Protein AF-0000000080277956 (afdb_homodimer)

pLDDT: mean 86.87, std 10.88, range [36.19, 95.19]

Organism: Amycolatopsis orientalis (NCBI:txid31958)

Secondary structure (DSSP, 8-state):
-----B-BHHHHHHHHTTS-TTSBEEEEE-SSS-EEEEEEEEEEEE-TTS-EEEEEEEEEEEEEPPHHHHHHHT--/-----B-BHHHHHHHHTTS-TTSBEEEEE-SSS-EEEEEEEEEEEE-TTS-EEEEEEEEEEEEEPPHHHHHHHT--

Structure (mmCIF, N/CA/C/O backbone):
data_AF-0000000080277956-model_v1
#
loop_
_entity.id
_entity.type
_entity.pdbx_description
1 polymer 'Uncharacterized protein'
#
loop_
_atom_site.group_PDB
_atom_site.id
_atom_site.type_symbol
_atom_site.label_atom_id
_atom_site.label_alt_id
_atom_site.label_comp_id
_atom_site.label_asym_id
_atom_site.label_entity_id
_atom_site.label_seq_id
_atom_site.pdbx_PDB_ins_code
_atom_site.Cartn_x
_atom_site.Cartn_y
_atom_site.Cartn_z
_atom_site.occupancy
_atom_site.B_iso_or_equiv
_atom_site.auth_seq_id
_atom_site.auth_comp_id
_atom_site.auth_asym_id
_atom_site.auth_atom_id
_atom_site.pdbx_PDB_model_num
ATOM 1 N N . MET A 1 1 ? -17.734 12.086 1.941 1 36.84 1 MET A N 1
ATOM 2 C CA . MET A 1 1 ? -16.75 11.547 1.003 1 36.84 1 MET A CA 1
ATOM 3 C C . MET A 1 1 ? -16.625 10.039 1.153 1 36.84 1 MET A C 1
ATOM 5 O O . MET A 1 1 ? -16.422 9.539 2.26 1 36.84 1 MET A O 1
ATOM 9 N N . THR A 1 2 ? -17.312 9.414 0.476 1 44.06 2 THR A N 1
ATOM 10 C CA . THR A 1 2 ? -17.469 7.973 0.64 1 44.06 2 THR A CA 1
ATOM 11 C C . THR A 1 2 ? -16.109 7.301 0.814 1 44.06 2 THR A C 1
ATOM 13 O O . THR A 1 2 ? -15.203 7.504 0.004 1 44.06 2 THR A O 1
ATOM 16 N N . ASP A 1 3 ? -15.633 7.43 1.988 1 52.97 3 ASP A N 1
ATOM 17 C CA . ASP A 1 3 ? -14.414 6.816 2.494 1 52.97 3 ASP A CA 1
ATOM 18 C C . ASP A 1 3 ? -14.203 5.43 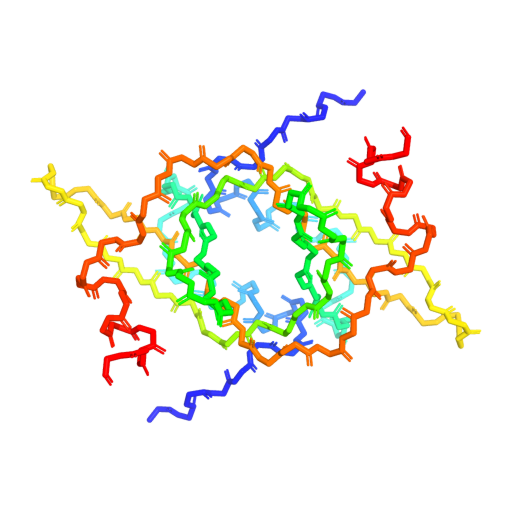1.89 1 52.97 3 ASP A C 1
ATOM 20 O O . ASP A 1 3 ? -14.539 4.418 2.51 1 52.97 3 ASP A O 1
ATOM 24 N N . THR A 1 4 ? -14.609 5.445 0.494 1 63 4 THR A N 1
ATOM 25 C CA . THR A 1 4 ? -14.719 4.113 -0.085 1 63 4 THR A CA 1
ATOM 26 C C . THR A 1 4 ? -13.359 3.422 -0.131 1 63 4 THR A C 1
ATOM 28 O O . THR A 1 4 ? -12.383 3.998 -0.612 1 63 4 THR A O 1
ATOM 31 N N . ALA A 1 5 ? -13.156 2.477 0.546 1 77.75 5 ALA A N 1
ATOM 32 C CA . ALA A 1 5 ? -12.008 1.57 0.575 1 77.75 5 ALA A CA 1
ATOM 33 C C . ALA A 1 5 ? -11.547 1.229 -0.838 1 77.75 5 ALA A C 1
ATOM 35 O O . ALA A 1 5 ? -12.359 1.133 -1.76 1 77.75 5 ALA A O 1
ATOM 36 N N . ILE A 1 6 ? -10.391 1.467 -1.132 1 90.5 6 ILE A N 1
ATOM 37 C CA . ILE A 1 6 ? -9.781 1.101 -2.402 1 90.5 6 ILE A CA 1
ATOM 38 C C . ILE A 1 6 ? -9.82 -0.416 -2.578 1 90.5 6 ILE A C 1
ATOM 40 O O . ILE A 1 6 ? -9.25 -1.155 -1.774 1 90.5 6 ILE A O 1
ATOM 44 N N . ALA A 1 7 ? -10.625 -0.809 -3.576 1 90.69 7 ALA A N 1
ATOM 45 C CA . ALA A 1 7 ? -10.766 -2.252 -3.752 1 90.69 7 ALA A CA 1
ATOM 46 C C . ALA A 1 7 ? -10.07 -2.723 -5.027 1 90.69 7 ALA A C 1
ATOM 48 O O . ALA A 1 7 ? -9.703 -3.893 -5.145 1 90.69 7 ALA A O 1
ATOM 49 N N . THR A 1 8 ? -9.914 -1.7 -5.93 1 94.31 8 THR A N 1
ATOM 50 C CA . THR A 1 8 ? -9.367 -2.107 -7.219 1 94.31 8 THR A CA 1
ATOM 51 C C . THR A 1 8 ? -8.156 -1.254 -7.59 1 94.31 8 THR A C 1
ATOM 53 O O . THR A 1 8 ? -7.965 -0.171 -7.035 1 94.31 8 THR A O 1
ATOM 56 N N . VAL A 1 9 ? -7.387 -1.788 -8.531 1 94.88 9 VAL A N 1
ATOM 57 C CA . VAL A 1 9 ? -6.203 -1.093 -9.023 1 94.88 9 VAL A CA 1
ATOM 58 C C . VAL A 1 9 ? -6.602 0.26 -9.609 1 94.88 9 VAL A C 1
ATOM 60 O O . VAL A 1 9 ? -5.953 1.273 -9.352 1 94.88 9 VAL A O 1
ATOM 63 N N . GLY A 1 10 ? -7.672 0.184 -10.344 1 95 10 GLY A N 1
ATOM 64 C CA . GLY A 1 10 ? -8.141 1.415 -10.961 1 95 10 GLY A CA 1
ATOM 65 C C . GLY A 1 10 ? -8.516 2.482 -9.953 1 95 10 GLY A C 1
ATOM 66 O O . GLY A 1 10 ? -8.24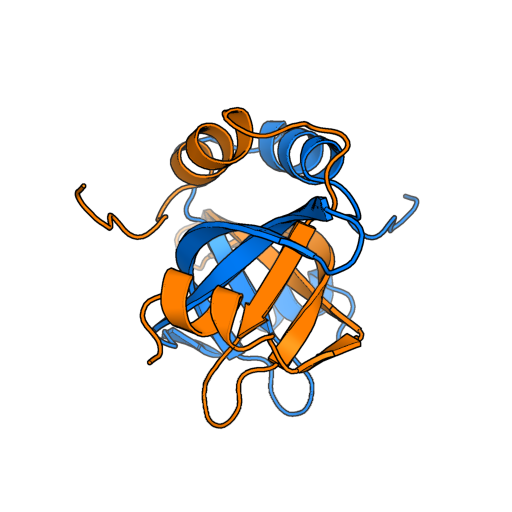2 3.666 -10.156 1 95 10 GLY A O 1
ATOM 67 N N . GLU A 1 11 ? -9.18 2.064 -8.938 1 94.56 11 GLU A N 1
ATOM 68 C CA . GLU A 1 11 ? -9.555 2.998 -7.883 1 94.56 11 GLU A CA 1
ATOM 69 C C . GLU A 1 11 ? -8.328 3.592 -7.199 1 94.56 11 GLU A C 1
ATOM 71 O O . GLU A 1 11 ? -8.312 4.773 -6.855 1 94.56 11 GLU A O 1
ATOM 76 N N . LEU A 1 12 ? -7.34 2.75 -7.016 1 94.31 12 LEU A N 1
ATOM 77 C CA . LEU A 1 12 ? -6.098 3.209 -6.41 1 94.31 12 LEU A CA 1
ATOM 78 C C . LEU A 1 12 ? -5.398 4.23 -7.301 1 94.31 12 LEU A C 1
ATOM 80 O O . LEU A 1 12 ? -4.969 5.285 -6.828 1 94.31 12 LEU A O 1
ATOM 84 N N . ILE A 1 13 ? -5.32 3.982 -8.578 1 95.19 13 ILE A N 1
ATOM 85 C CA . ILE A 1 13 ? -4.688 4.883 -9.539 1 95.19 13 ILE A CA 1
ATOM 86 C C . ILE A 1 13 ? -5.43 6.219 -9.562 1 95.19 13 ILE A C 1
ATOM 88 O O . ILE A 1 13 ? -4.809 7.281 -9.562 1 95.19 13 ILE A O 1
ATOM 92 N N . ALA A 1 14 ? -6.68 6.102 -9.539 1 93.62 14 ALA A N 1
ATOM 93 C CA . ALA A 1 14 ? -7.496 7.316 -9.562 1 93.62 14 ALA A CA 1
ATOM 94 C C . ALA A 1 14 ? -7.234 8.18 -8.336 1 93.62 14 ALA A C 1
ATOM 96 O O . ALA A 1 14 ? -7.176 9.406 -8.43 1 93.62 14 ALA A O 1
ATOM 97 N N . ALA A 1 15 ? -7.129 7.508 -7.234 1 92.62 15 ALA A N 1
ATOM 98 C CA . ALA A 1 15 ? -6.863 8.227 -5.992 1 92.62 15 ALA A CA 1
ATOM 99 C C . ALA A 1 15 ? -5.48 8.875 -6.02 1 92.62 15 ALA A C 1
ATOM 101 O O . ALA A 1 15 ? -5.309 10.016 -5.582 1 92.62 15 ALA A O 1
ATOM 102 N N . LEU A 1 16 ? -4.492 8.141 -6.547 1 93.75 16 LEU A N 1
ATOM 103 C CA . LEU A 1 16 ? -3.107 8.602 -6.598 1 93.75 16 LEU A CA 1
ATOM 104 C C . LEU A 1 16 ? -2.93 9.672 -7.668 1 93.75 16 LEU A C 1
ATOM 106 O O . LEU A 1 16 ? -2.023 10.508 -7.57 1 93.75 16 LEU A O 1
ATOM 110 N N . ASP A 1 17 ? -3.76 9.633 -8.711 1 91.44 17 ASP A N 1
ATOM 111 C CA . ASP A 1 17 ? -3.652 10.539 -9.852 1 91.44 17 ASP A CA 1
ATOM 112 C C . ASP A 1 17 ? -3.863 11.984 -9.43 1 91.44 17 ASP A C 1
ATOM 114 O O . ASP A 1 17 ? -3.463 12.914 -10.133 1 91.44 17 ASP A O 1
ATOM 118 N N . HIS A 1 18 ? -4.363 12.133 -8.211 1 91.44 18 HIS A N 1
ATOM 119 C CA . HIS A 1 18 ? -4.66 13.477 -7.73 1 91.44 18 HIS A CA 1
ATOM 120 C C . HIS A 1 18 ? -3.443 14.109 -7.059 1 91.44 18 HIS A C 1
ATOM 122 O O . HIS A 1 18 ? -3.475 15.281 -6.676 1 91.44 18 HIS A O 1
ATOM 128 N N . TYR A 1 19 ? -2.436 13.336 -6.953 1 93.06 19 TYR A N 1
ATOM 129 C CA . TYR A 1 19 ? -1.264 13.828 -6.238 1 93.06 19 TYR A CA 1
ATOM 130 C C . TYR A 1 19 ? -0.068 13.953 -7.176 1 93.06 19 TYR A C 1
ATOM 132 O O . TYR A 1 19 ? -0.091 13.438 -8.297 1 93.06 19 TYR A O 1
ATOM 140 N N . ASP A 1 20 ? 0.932 14.719 -6.699 1 94.38 20 ASP A N 1
ATOM 141 C CA . ASP A 1 20 ? 2.172 14.891 -7.449 1 94.38 20 ASP A CA 1
ATOM 142 C C . ASP A 1 20 ? 2.908 13.562 -7.605 1 94.38 20 ASP A C 1
ATOM 144 O O . ASP A 1 20 ? 3.191 12.883 -6.617 1 94.38 20 ASP A O 1
ATOM 148 N N . PRO A 1 21 ? 3.178 13.227 -8.836 1 94.06 21 PRO A N 1
ATOM 149 C CA . PRO A 1 21 ? 3.885 11.961 -9.086 1 94.06 21 PRO A CA 1
ATOM 150 C C . PRO A 1 21 ? 5.273 11.938 -8.453 1 94.06 21 PRO A C 1
ATOM 152 O O . PRO A 1 21 ? 5.855 10.859 -8.281 1 94.06 21 PRO A O 1
ATOM 155 N N . ALA A 1 22 ? 5.777 13.008 -8.164 1 94.44 22 ALA A N 1
ATOM 156 C CA . ALA A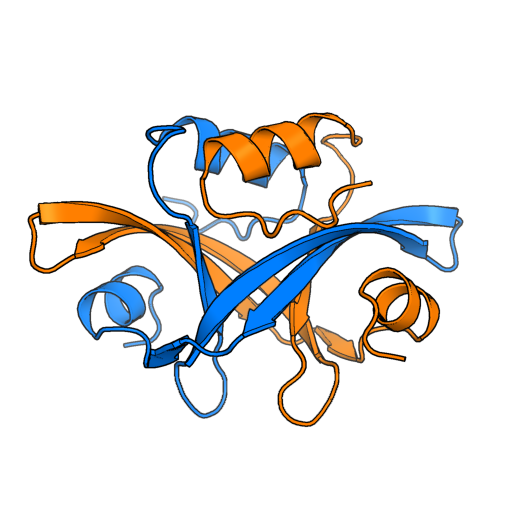 1 22 ? 7.109 13.086 -7.57 1 94.44 22 ALA A CA 1
ATOM 157 C C . ALA A 1 22 ? 7.035 12.969 -6.051 1 94.44 22 ALA A C 1
ATOM 159 O O . ALA A 1 22 ? 8.062 12.844 -5.383 1 94.44 22 ALA A O 1
ATOM 160 N N . ALA A 1 23 ? 5.816 12.992 -5.492 1 93.88 23 ALA A N 1
ATOM 161 C CA . ALA A 1 23 ? 5.641 12.891 -4.047 1 93.88 23 ALA A CA 1
ATOM 162 C C . ALA A 1 23 ? 5.969 11.492 -3.545 1 93.88 23 ALA A C 1
ATOM 164 O O . ALA A 1 23 ? 5.625 10.5 -4.195 1 93.88 23 ALA A O 1
ATOM 165 N N . PRO A 1 24 ? 6.605 11.461 -2.439 1 94.06 24 PRO A N 1
ATOM 166 C CA . PRO A 1 24 ? 6.895 10.148 -1.856 1 94.06 24 PRO A CA 1
ATOM 167 C C . PRO A 1 24 ? 5.633 9.414 -1.399 1 94.06 24 PRO A C 1
ATOM 169 O O . PRO A 1 24 ? 4.637 10.047 -1.047 1 94.06 24 PRO A O 1
ATOM 172 N N . VAL A 1 25 ? 5.656 8.078 -1.491 1 93.19 25 VAL A N 1
ATOM 173 C CA . VAL A 1 25 ? 4.539 7.242 -1.062 1 93.19 25 VAL A CA 1
ATOM 174 C C . VAL A 1 25 ? 4.996 6.309 0.056 1 93.19 25 VAL A C 1
ATOM 176 O O . VAL A 1 25 ? 6.094 5.754 0.001 1 93.19 25 VAL A O 1
ATOM 179 N N . ARG A 1 26 ? 4.184 6.238 1.112 1 93.19 26 ARG A N 1
ATOM 180 C CA . ARG A 1 26 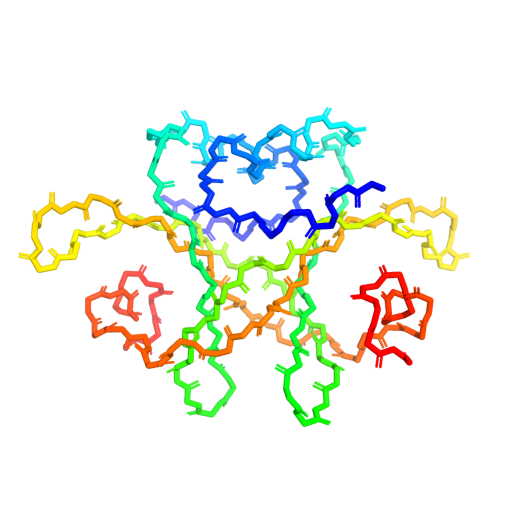? 4.484 5.398 2.268 1 93.19 26 ARG A CA 1
ATOM 181 C C . ARG A 1 26 ? 3.283 4.539 2.646 1 93.19 26 ARG A C 1
ATOM 183 O O . ARG A 1 26 ? 2.15 4.844 2.27 1 93.19 26 ARG A O 1
ATOM 190 N N . LEU A 1 27 ? 3.58 3.512 3.287 1 91.81 27 LEU A N 1
ATOM 191 C CA . LEU A 1 27 ? 2.523 2.619 3.752 1 91.81 27 LEU A CA 1
ATOM 192 C C . LEU A 1 27 ? 2.291 2.787 5.25 1 91.81 27 LEU A C 1
ATOM 194 O O . LEU A 1 27 ? 3.244 2.848 6.027 1 91.81 27 LEU A O 1
ATOM 198 N N . ALA A 1 28 ? 1.065 2.961 5.555 1 92.12 28 ALA A N 1
ATOM 199 C CA . ALA A 1 28 ? 0.667 2.998 6.961 1 92.12 28 ALA A CA 1
ATOM 200 C C . ALA A 1 28 ? -0.082 1.728 7.352 1 92.12 28 ALA A C 1
ATOM 202 O O . ALA A 1 28 ? -1.138 1.424 6.793 1 92.12 28 ALA A O 1
ATOM 203 N N . THR A 1 29 ? 0.427 1.08 8.297 1 86.62 29 THR A N 1
ATOM 204 C CA . THR A 1 29 ? -0.202 -0.169 8.711 1 86.62 29 THR A CA 1
ATOM 205 C C . THR A 1 29 ? -0.488 -0.16 10.211 1 86.62 29 THR A C 1
ATOM 207 O O . THR A 1 29 ? 0.22 0.494 10.977 1 86.62 29 THR A O 1
ATOM 210 N N . GLN A 1 30 ? -1.616 -0.678 10.422 1 76.94 30 GLN A N 1
ATOM 211 C CA . GLN A 1 30 ? -2.055 -0.858 11.797 1 76.94 30 GLN A CA 1
ATOM 212 C C . GLN A 1 30 ? -2.611 -2.262 12.023 1 76.94 30 GLN A C 1
ATOM 214 O O . GLN A 1 30 ? -2.883 -2.986 11.062 1 76.94 30 GLN A O 1
ATOM 219 N N . PRO A 1 31 ? -2.34 -3.07 13.352 1 65.31 31 PRO A N 1
ATOM 220 C CA . PRO A 1 31 ? -3.383 -3.211 14.367 1 65.31 31 PRO A CA 1
ATOM 221 C C . PRO A 1 31 ? -2.906 -2.799 15.758 1 65.31 31 PRO A C 1
ATOM 223 O O . PRO A 1 31 ? -3.721 -2.428 16.609 1 65.31 31 PRO A O 1
ATOM 226 N N . ALA A 1 32 ? -1.747 -3.152 15.828 1 70.75 32 ALA A N 1
ATOM 227 C CA . ALA A 1 32 ? -1.354 -2.879 17.203 1 70.75 32 ALA A CA 1
ATOM 228 C C . ALA A 1 32 ? -0.692 -1.509 17.328 1 70.75 32 ALA A C 1
ATOM 230 O O . ALA A 1 32 ? -1.101 -0.685 18.156 1 70.75 32 ALA A O 1
ATOM 231 N N . TYR A 1 33 ? 0.19 -1.295 16.359 1 79.75 33 TYR A N 1
ATOM 232 C CA . TYR A 1 33 ? 0.887 -0.014 16.328 1 79.75 33 TYR A CA 1
ATOM 233 C C . TYR A 1 33 ? 0.938 0.547 14.922 1 79.75 33 TYR A C 1
ATOM 235 O O . TYR A 1 33 ? 1.031 -0.208 13.945 1 79.75 33 TYR A O 1
ATOM 243 N N . PRO A 1 34 ? 0.71 1.821 14.891 1 86.88 34 PRO A N 1
ATOM 244 C CA . PRO A 1 34 ? 0.852 2.445 13.57 1 86.88 34 PRO A CA 1
ATOM 245 C C . PRO A 1 34 ? 2.293 2.441 13.07 1 86.88 34 PRO A C 1
ATOM 247 O O . PRO A 1 34 ? 3.152 3.121 13.641 1 86.88 34 PRO A O 1
ATOM 250 N N . LEU A 1 35 ? 2.525 1.658 12.062 1 89.31 35 LEU A N 1
ATOM 251 C CA . LEU A 1 35 ? 3.877 1.533 11.523 1 89.31 35 LEU A CA 1
ATOM 252 C C . LEU A 1 35 ? 3.961 2.115 10.117 1 89.31 35 LEU A C 1
ATOM 254 O O . LEU A 1 35 ? 3.039 1.943 9.312 1 89.31 35 LEU A O 1
ATOM 258 N N . GLU A 1 36 ? 5.043 2.816 9.953 1 91.25 36 GLU A N 1
ATOM 259 C CA . GLU A 1 36 ? 5.379 3.344 8.633 1 91.25 36 GLU A CA 1
ATOM 260 C C . GLU A 1 36 ? 6.332 2.41 7.895 1 91.25 36 GLU A C 1
ATOM 262 O O . GLU A 1 36 ? 7.367 2.016 8.438 1 91.25 36 GLU A O 1
ATOM 267 N N . ASN A 1 37 ? 5.938 2.037 6.641 1 91.5 37 ASN A N 1
ATOM 268 C CA . ASN A 1 37 ? 6.766 1.175 5.801 1 91.5 37 ASN A CA 1
ATOM 269 C C . ASN A 1 37 ? 6.934 1.751 4.398 1 91.5 37 ASN A C 1
ATOM 271 O O . ASN A 1 37 ? 6.105 2.539 3.943 1 91.5 37 ASN A O 1
ATOM 275 N N 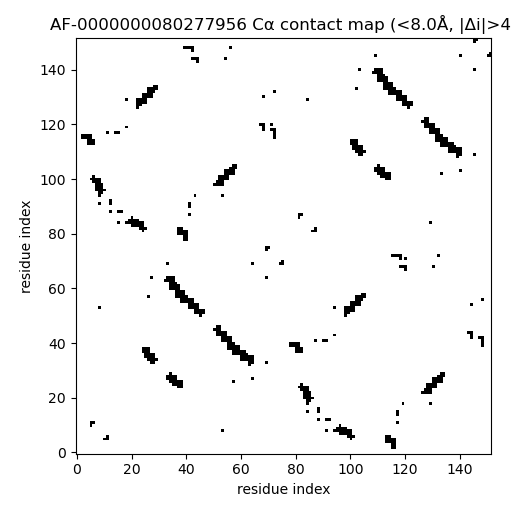. LEU A 1 38 ? 8.047 1.391 3.852 1 89.69 38 LEU A N 1
ATOM 276 C CA . LEU A 1 38 ? 8.234 1.685 2.436 1 89.69 38 LEU A CA 1
ATOM 277 C C . LEU A 1 38 ? 7.551 0.635 1.566 1 89.69 38 LEU A C 1
ATOM 279 O O . LEU A 1 38 ? 7.129 -0.41 2.066 1 89.69 38 LEU A O 1
ATOM 283 N N . LEU A 1 39 ? 7.324 1.022 0.363 1 88.94 39 LEU A N 1
ATOM 284 C CA . LEU A 1 39 ? 6.777 0.079 -0.604 1 88.94 39 LEU A CA 1
ATOM 285 C C . LEU A 1 39 ? 7.891 -0.656 -1.341 1 88.94 39 LEU A C 1
ATOM 287 O O . LEU A 1 39 ? 8.852 -0.033 -1.806 1 88.94 39 LEU A O 1
ATOM 291 N N . ALA A 1 40 ? 7.914 -1.878 -1.247 1 87.19 40 ALA A N 1
ATOM 292 C CA . ALA A 1 40 ? 8.883 -2.662 -2.014 1 87.19 40 ALA A CA 1
ATOM 293 C C . ALA A 1 40 ? 8.508 -2.697 -3.492 1 87.19 40 ALA A C 1
ATOM 295 O O . ALA A 1 40 ? 9.023 -1.908 -4.289 1 87.19 40 ALA A O 1
ATOM 296 N N . ARG A 1 41 ? 7.707 -3.662 -3.916 1 88.81 41 ARG A N 1
ATOM 297 C CA . ARG A 1 41 ? 7.289 -3.775 -5.309 1 88.81 41 ARG A CA 1
ATOM 298 C C . ARG A 1 41 ? 5.816 -4.16 -5.41 1 88.81 41 ARG A C 1
ATOM 300 O O . ARG A 1 41 ? 5.195 -4.527 -4.41 1 88.81 41 ARG A O 1
ATOM 307 N N . VAL A 1 42 ? 5.355 -3.928 -6.605 1 92.19 42 VAL A N 1
ATOM 308 C CA . VAL A 1 42 ? 3.998 -4.344 -6.945 1 92.19 42 VAL A CA 1
ATOM 309 C C . VAL A 1 42 ? 4.039 -5.645 -7.746 1 92.19 42 VAL A C 1
ATOM 311 O O . VAL A 1 42 ? 4.758 -5.742 -8.742 1 92.19 42 VAL A O 1
ATOM 314 N N . VAL A 1 43 ? 3.312 -6.57 -7.246 1 92.5 43 VAL A N 1
ATOM 315 C CA . VAL A 1 43 ? 3.293 -7.848 -7.949 1 92.5 43 VAL A CA 1
ATOM 316 C C . VAL A 1 43 ? 1.85 -8.258 -8.234 1 92.5 43 VAL A C 1
ATOM 318 O O . VAL A 1 43 ? 0.917 -7.75 -7.605 1 92.5 43 VAL A O 1
ATOM 321 N N . CYS A 1 44 ? 1.76 -9 -9.172 1 93.38 44 CYS A N 1
ATOM 322 C CA . CYS A 1 44 ? 0.45 -9.547 -9.523 1 93.38 44 CYS A CA 1
ATOM 323 C C . CYS A 1 44 ? 0.463 -11.07 -9.492 1 93.38 44 CYS A C 1
ATOM 325 O O . CYS A 1 44 ? 1.341 -11.695 -10.078 1 93.38 44 CYS A O 1
ATOM 327 N N . THR A 1 45 ? -0.441 -11.578 -8.695 1 91.88 45 THR A N 1
ATOM 328 C CA . THR A 1 45 ? -0.561 -13.031 -8.625 1 91.88 45 THR A CA 1
ATOM 329 C C . THR A 1 45 ? -1.97 -13.477 -9.008 1 91.88 45 THR A C 1
ATOM 331 O O . THR A 1 45 ? -2.859 -12.641 -9.203 1 91.88 45 THR A O 1
ATOM 334 N N . HIS A 1 46 ? -2.107 -14.703 -9.328 1 89.25 46 HIS A N 1
ATOM 335 C CA . HIS A 1 46 ? -3.412 -15.273 -9.648 1 89.25 46 HIS A CA 1
ATOM 336 C C . HIS A 1 46 ? -3.951 -16.109 -8.492 1 89.25 46 HIS A C 1
ATOM 338 O O . HIS A 1 46 ? -3.238 -16.953 -7.941 1 89.25 46 HIS A O 1
ATOM 344 N N . ASP A 1 47 ? -5.113 -15.633 -8.086 1 80.94 47 ASP A N 1
ATOM 345 C CA . ASP A 1 47 ? -5.699 -16.375 -6.98 1 80.94 47 ASP A CA 1
ATOM 346 C C . ASP A 1 47 ? -6.188 -17.75 -7.445 1 80.94 47 ASP A C 1
ATOM 348 O O . ASP A 1 47 ? -5.891 -18.172 -8.562 1 80.94 47 ASP A O 1
ATOM 352 N N . HIS A 1 48 ? -6.84 -18.453 -6.645 1 79 48 HIS A N 1
ATOM 353 C CA . HIS A 1 48 ? -7.262 -19.812 -6.922 1 79 48 HIS A CA 1
ATOM 354 C C . HIS A 1 48 ? -8.227 -19.859 -8.102 1 79 48 HIS A C 1
ATOM 356 O O . HIS A 1 48 ? -8.273 -20.859 -8.828 1 79 48 HIS A O 1
ATOM 362 N N . ALA A 1 49 ? -9.047 -18.781 -8.359 1 82.31 49 ALA A N 1
ATOM 363 C CA . ALA A 1 49 ? -10.023 -18.719 -9.438 1 82.31 49 ALA A CA 1
ATOM 364 C C . ALA A 1 49 ? -9.391 -18.172 -10.719 1 82.31 49 ALA A C 1
ATOM 366 O O . ALA A 1 49 ? -10.094 -17.75 -11.633 1 82.31 49 ALA A O 1
ATOM 367 N N . ASP A 1 50 ? -8.07 -18.094 -10.758 1 86.69 50 ASP A N 1
ATOM 368 C CA . ASP A 1 50 ? -7.324 -17.594 -11.906 1 86.69 50 ASP A CA 1
ATOM 369 C C . ASP A 1 50 ? -7.594 -16.109 -12.141 1 86.69 50 ASP A C 1
ATOM 371 O O . ASP A 1 50 ? -7.465 -15.625 -13.266 1 86.69 50 ASP A O 1
ATOM 375 N N . GLN A 1 51 ? -8.07 -15.523 -11.07 1 87.62 51 GLN A N 1
ATOM 376 C CA . GLN A 1 51 ? -8.305 -14.086 -11.141 1 87.62 51 GLN A CA 1
ATOM 377 C C . GLN A 1 51 ? -7.078 -13.305 -10.672 1 87.62 51 GLN A C 1
ATOM 379 O O . GLN A 1 51 ? -6.48 -13.641 -9.648 1 87.62 51 GLN A O 1
ATOM 384 N N . PRO A 1 52 ? -6.668 -12.352 -11.5 1 92.06 52 PRO A N 1
ATOM 385 C CA . PRO A 1 52 ? -5.48 -11.57 -11.141 1 92.06 52 PRO A CA 1
ATOM 386 C C . PRO A 1 52 ? -5.707 -10.68 -9.922 1 92.06 52 PRO A C 1
ATOM 388 O O . PRO A 1 52 ? -6.73 -10 -9.828 1 92.06 52 PRO A O 1
ATOM 391 N N . VAL A 1 53 ? -4.773 -10.797 -8.984 1 93.31 53 VAL A N 1
ATOM 392 C CA . VAL A 1 53 ? -4.801 -9.938 -7.805 1 93.31 53 VAL A CA 1
ATOM 393 C C . VAL A 1 53 ? -3.471 -9.195 -7.676 1 93.31 53 VAL A C 1
ATOM 395 O O . VAL A 1 53 ? -2.402 -9.797 -7.797 1 93.31 53 VAL A O 1
ATOM 398 N N . VAL A 1 54 ? -3.58 -7.922 -7.555 1 94.31 54 VAL A N 1
ATOM 399 C CA . VAL A 1 54 ? -2.385 -7.094 -7.445 1 94.31 54 VAL A CA 1
ATOM 400 C C . VAL A 1 54 ? -2.047 -6.863 -5.973 1 94.31 54 VAL A C 1
ATOM 402 O O . VAL A 1 54 ? -2.92 -6.508 -5.18 1 94.31 54 VAL A O 1
ATOM 405 N N . TRP A 1 55 ? -0.82 -7.102 -5.629 1 93.62 55 TRP A N 1
ATOM 406 C CA . TRP A 1 55 ? -0.354 -6.977 -4.254 1 93.62 55 TRP A CA 1
ATOM 407 C C . TRP A 1 55 ? 0.693 -5.875 -4.129 1 93.62 55 TRP A C 1
ATOM 409 O O . TRP A 1 55 ? 1.59 -5.766 -4.969 1 93.62 55 TRP A O 1
ATOM 419 N N . LEU A 1 56 ? 0.438 -5.055 -3.154 1 93.38 56 LEU A N 1
ATOM 420 C CA . LEU A 1 56 ? 1.456 -4.082 -2.771 1 93.38 56 LEU A CA 1
ATOM 421 C C . LEU A 1 56 ? 2.268 -4.586 -1.582 1 93.38 56 LEU A C 1
ATOM 423 O O . LEU A 1 56 ? 1.73 -4.746 -0.483 1 93.38 56 LEU A O 1
ATOM 427 N N . GLY A 1 57 ? 3.523 -4.805 -1.764 1 92.88 57 GLY A N 1
ATOM 428 C CA . GLY A 1 57 ? 4.367 -5.34 -0.707 1 92.88 57 GLY A CA 1
ATOM 429 C C . GLY A 1 57 ? 5.047 -4.266 0.119 1 92.88 57 GLY A C 1
ATOM 430 O O . GLY A 1 57 ? 5.684 -3.365 -0.43 1 92.88 57 GLY A O 1
ATOM 431 N N . ALA A 1 58 ? 4.895 -4.391 1.381 1 88.44 58 ALA A N 1
ATOM 432 C CA . ALA A 1 58 ? 5.617 -3.496 2.279 1 88.44 58 ALA A CA 1
ATOM 433 C C . ALA A 1 58 ? 7.082 -3.908 2.406 1 88.44 58 ALA A C 1
ATOM 435 O O . ALA A 1 58 ? 7.414 -5.09 2.281 1 88.44 58 ALA A O 1
ATOM 436 N N . SER A 1 59 ? 7.902 -2.986 2.473 1 85.19 59 SER A N 1
ATOM 437 C CA . SER A 1 59 ? 9.32 -3.277 2.66 1 85.19 59 SER A CA 1
ATOM 438 C C . SER A 1 59 ? 9.805 -2.812 4.027 1 85.19 59 SER A C 1
ATOM 440 O O . SER A 1 59 ? 9.227 -3.18 5.055 1 85.19 59 SER A O 1
ATOM 442 N N . ASP A 1 60 ? 10.867 -2.023 4.078 1 81.5 60 ASP A N 1
ATOM 443 C CA . ASP A 1 60 ? 11.516 -1.645 5.332 1 81.5 60 ASP A CA 1
ATOM 444 C C . ASP A 1 60 ? 10.602 -0.766 6.18 1 81.5 60 ASP A C 1
ATOM 446 O O . ASP A 1 60 ? 9.852 0.058 5.645 1 81.5 60 ASP A O 1
ATOM 450 N N . GLN A 1 61 ? 10.625 -1.146 7.418 1 83.88 61 GLN A N 1
ATOM 451 C CA . GLN A 1 61 ? 9.953 -0.26 8.359 1 83.88 61 GLN A CA 1
ATOM 452 C C . GLN A 1 61 ? 10.766 1.007 8.602 1 83.88 61 GLN A C 1
ATOM 454 O O . GLN A 1 61 ? 11.961 0.936 8.914 1 83.88 61 GLN A O 1
ATOM 459 N N . VAL A 1 62 ? 10.164 2.09 8.375 1 85.38 62 VAL A N 1
ATOM 460 C CA . VAL A 1 62 ? 10.844 3.371 8.531 1 85.38 62 VAL A CA 1
ATOM 461 C C . VAL A 1 62 ? 10.633 3.9 9.945 1 85.38 62 VAL A C 1
ATOM 463 O O . VAL A 1 62 ? 11.547 4.461 10.547 1 85.38 62 VAL A O 1
ATOM 466 N N . GLY A 1 63 ? 9.516 3.709 10.477 1 88.38 63 GLY A N 1
ATOM 467 C CA . GLY A 1 63 ? 9.172 4.188 11.812 1 88.38 63 GLY A CA 1
ATOM 468 C C . GLY A 1 63 ? 7.688 4.117 12.102 1 88.38 63 GLY A C 1
ATOM 469 O O . GLY A 1 63 ? 7.008 3.184 11.672 1 88.38 63 GLY A O 1
ATOM 470 N N . TYR A 1 64 ? 7.277 5.062 12.938 1 90.62 64 TYR A N 1
ATOM 471 C CA . TYR A 1 64 ? 5.871 5.121 13.312 1 90.62 64 TYR A CA 1
ATOM 472 C C . TYR A 1 64 ? 5.117 6.133 12.453 1 90.62 64 TYR A C 1
ATOM 474 O O . TYR A 1 64 ? 5.688 7.129 12.016 1 90.62 64 TYR A O 1
ATOM 482 N N . VAL A 1 65 ? 3.883 5.816 12.258 1 90.69 65 VAL A N 1
ATOM 483 C CA . VAL A 1 65 ? 3.016 6.727 11.516 1 90.69 65 VAL A CA 1
ATOM 484 C C . VAL A 1 65 ? 2.799 8.008 12.312 1 90.69 65 VAL A C 1
ATOM 486 O O . VAL A 1 65 ? 2.383 7.961 13.477 1 90.69 65 VAL A O 1
ATOM 489 N N . PRO A 1 66 ? 3.172 9.109 11.75 1 90 66 PRO A N 1
ATOM 490 C CA . PRO A 1 66 ? 2.941 10.383 12.445 1 90 66 PRO A CA 1
ATOM 491 C C . PRO A 1 66 ? 1.477 10.586 12.828 1 90 66 PRO A C 1
ATOM 493 O O . PRO A 1 66 ? 0.58 10.078 12.141 1 90 66 PRO A O 1
ATOM 496 N N . ALA A 1 67 ? 1.198 11.312 13.852 1 90.19 67 ALA A N 1
ATOM 497 C CA . ALA A 1 67 ? -0.144 11.516 14.391 1 90.19 67 ALA A CA 1
ATOM 498 C C . ALA A 1 67 ? -1.066 12.133 13.344 1 90.19 67 ALA A C 1
ATOM 500 O O . ALA A 1 67 ? -2.207 11.695 13.18 1 90.19 67 ALA A O 1
ATOM 501 N N . PRO A 1 68 ? -0.587 13.141 12.555 1 90.62 68 PRO A N 1
ATOM 502 C CA . PRO A 1 68 ? -1.469 13.734 11.547 1 90.62 68 PRO A CA 1
ATOM 503 C C . PRO A 1 68 ? -1.917 12.734 10.484 1 90.62 68 PRO A C 1
ATOM 505 O O . PRO A 1 68 ? -3.031 12.836 9.969 1 90.62 68 PRO A O 1
ATOM 508 N N . VAL A 1 69 ? -1.107 11.797 10.188 1 90.69 69 VAL A N 1
ATOM 509 C CA . VAL A 1 69 ? -1.423 10.781 9.188 1 90.69 69 VAL A CA 1
ATOM 510 C C . VAL A 1 69 ? -2.455 9.805 9.75 1 90.69 69 VAL A C 1
ATOM 512 O O . VAL A 1 69 ? -3.438 9.477 9.086 1 90.69 69 VAL A O 1
ATOM 515 N N . ALA A 1 70 ? -2.209 9.344 11 1 90.12 70 ALA A N 1
ATOM 516 C CA . ALA A 1 70 ? -3.148 8.438 11.656 1 90.12 70 ALA A CA 1
ATOM 517 C C . ALA A 1 70 ? -4.539 9.062 11.742 1 90.12 70 ALA A C 1
ATOM 519 O O . ALA A 1 70 ? -5.543 8.375 11.539 1 90.12 70 ALA A O 1
ATOM 520 N N . ASP A 1 71 ? -4.535 10.336 11.992 1 90.5 71 ASP A N 1
ATOM 521 C CA . ASP A 1 71 ? -5.801 11.062 12.062 1 90.5 71 ASP A CA 1
ATOM 522 C C . ASP A 1 71 ? -6.484 11.102 10.695 1 90.5 71 ASP A C 1
ATOM 524 O O . ASP A 1 71 ? -7.695 10.891 10.594 1 90.5 71 ASP A O 1
ATOM 528 N N . ALA A 1 72 ? -5.699 11.398 9.75 1 88.25 72 ALA A N 1
ATOM 529 C CA . ALA A 1 72 ? -6.227 11.492 8.391 1 88.25 72 ALA A CA 1
ATOM 530 C C . ALA A 1 72 ? -6.777 10.148 7.922 1 88.25 72 ALA A C 1
ATOM 532 O O . ALA A 1 72 ? -7.727 10.094 7.141 1 88.25 72 ALA A O 1
ATOM 533 N N . LEU A 1 73 ? -6.172 9.008 8.422 1 88.44 73 LEU A N 1
ATOM 534 C CA . LEU A 1 73 ? -6.609 7.66 8.078 1 88.44 73 LEU A CA 1
ATOM 535 C C . LEU A 1 73 ? -7.797 7.242 8.938 1 88.44 73 LEU A C 1
ATOM 537 O O . LEU A 1 73 ? -8.438 6.223 8.664 1 88.44 73 LEU A O 1
ATOM 541 N N . GLY A 1 74 ? -8.086 8.07 9.93 1 85.44 74 GLY A N 1
ATOM 542 C CA . GLY A 1 74 ? -9.219 7.793 10.797 1 85.44 74 GLY A CA 1
ATOM 543 C C . GLY A 1 74 ? -8.891 6.828 11.922 1 85.44 74 GLY A C 1
ATOM 544 O O . GLY A 1 74 ? -9.758 6.07 12.367 1 85.44 74 GLY A O 1
ATOM 545 N N . TRP A 1 75 ? -7.621 6.578 12.133 1 82.5 75 TRP A N 1
ATOM 546 C CA . TRP A 1 75 ? -7.223 5.656 13.188 1 82.5 75 TRP A CA 1
ATOM 547 C C . TRP A 1 75 ? -7.332 6.32 14.555 1 82.5 75 TRP A C 1
ATOM 549 O O . TRP A 1 75 ? -7.281 5.645 15.586 1 82.5 75 TRP A O 1
ATOM 559 N N . SER A 1 76 ? -7.516 7.637 14.719 1 73.12 76 SER A N 1
ATOM 560 C CA . SER A 1 76 ? -7.598 8.328 16 1 73.12 76 SER A CA 1
ATOM 561 C C . SER A 1 76 ? -9.016 8.281 16.562 1 73.12 76 SER A C 1
ATOM 563 O O . SER A 1 76 ? -9.984 8.164 15.812 1 73.12 76 SER A O 1
ATOM 565 N N . MET B 1 1 ? 15.789 -6.793 -13.359 1 36.19 1 MET B N 1
ATOM 566 C CA . MET B 1 1 ? 14.664 -5.879 -13.195 1 36.19 1 MET B CA 1
ATOM 567 C C . MET B 1 1 ? 14.797 -5.078 -11.906 1 36.19 1 MET B C 1
ATOM 569 O O . MET B 1 1 ? 14.984 -5.656 -10.828 1 36.19 1 MET B O 1
ATOM 573 N N . THR B 1 2 ? 15.359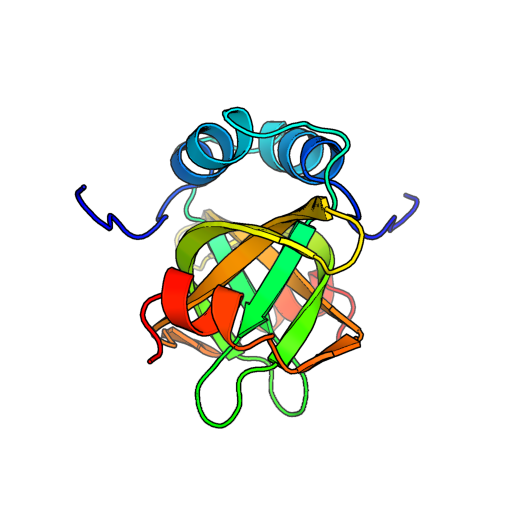 -4.082 -12.008 1 44.19 2 THR B N 1
ATOM 574 C CA . THR B 1 2 ? 15.75 -3.314 -10.828 1 44.19 2 THR B CA 1
ATOM 575 C C . THR B 1 2 ? 14.594 -3.217 -9.844 1 44.19 2 THR B C 1
ATOM 577 O O . THR B 1 2 ? 13.477 -2.84 -10.219 1 44.19 2 THR B O 1
ATOM 580 N N . ASP B 1 3 ? 14.438 -4.273 -9.141 1 52.66 3 ASP B N 1
ATOM 581 C CA . ASP B 1 3 ? 13.5 -4.438 -8.031 1 52.66 3 ASP B CA 1
ATOM 582 C C . ASP B 1 3 ? 13.312 -3.127 -7.273 1 52.66 3 ASP B C 1
ATOM 584 O O . ASP B 1 3 ? 13.938 -2.906 -6.234 1 52.66 3 ASP B O 1
ATOM 588 N N . THR B 1 4 ? 13.32 -2.031 -8.203 1 62.28 4 THR B N 1
ATOM 589 C CA . THR B 1 4 ? 13.438 -0.723 -7.574 1 62.28 4 THR B CA 1
ATOM 590 C C . THR B 1 4 ? 12.242 -0.44 -6.676 1 62.28 4 THR B C 1
ATOM 592 O O . THR B 1 4 ? 11.094 -0.567 -7.109 1 62.28 4 THR B O 1
ATOM 595 N N . ALA B 1 5 ? 12.359 -0.392 -5.508 1 77 5 ALA B N 1
ATOM 596 C CA . ALA B 1 5 ? 11.422 0.011 -4.465 1 77 5 ALA B CA 1
ATOM 597 C C . ALA B 1 5 ? 10.617 1.233 -4.895 1 77 5 ALA B C 1
ATOM 599 O O . ALA B 1 5 ? 11.125 2.1 -5.609 1 77 5 ALA B O 1
ATOM 600 N N . ILE B 1 6 ? 9.43 1.145 -4.91 1 90.38 6 ILE B N 1
ATOM 601 C CA . ILE B 1 6 ? 8.523 2.252 -5.199 1 90.38 6 ILE B CA 1
ATOM 602 C C . ILE B 1 6 ? 8.711 3.355 -4.16 1 90.38 6 ILE B C 1
ATOM 604 O O . ILE B 1 6 ? 8.5 3.139 -2.965 1 90.38 6 ILE B O 1
ATOM 608 N N . ALA B 1 7 ? 9.25 4.473 -4.68 1 90.69 7 ALA B N 1
ATOM 609 C CA . ALA B 1 7 ? 9.531 5.547 -3.73 1 90.69 7 ALA B CA 1
ATOM 610 C C . ALA B 1 7 ? 8.562 6.715 -3.922 1 90.69 7 ALA B C 1
ATOM 612 O O . ALA B 1 7 ? 8.344 7.496 -2.998 1 90.69 7 ALA B O 1
ATOM 613 N N . THR B 1 8 ? 8.016 6.727 -5.168 1 94.38 8 THR B N 1
ATOM 614 C CA . THR B 1 8 ? 7.18 7.891 -5.453 1 94.38 8 THR B CA 1
ATOM 615 C C . THR B 1 8 ? 5.812 7.457 -5.973 1 94.38 8 THR B C 1
ATOM 617 O O . THR B 1 8 ? 5.641 6.32 -6.414 1 94.38 8 THR B O 1
ATOM 620 N N . VAL B 1 9 ? 4.875 8.398 -5.906 1 94.88 9 VAL B N 1
ATOM 621 C CA . VAL B 1 9 ? 3.516 8.164 -6.383 1 94.88 9 VAL B CA 1
ATOM 622 C C . VAL B 1 9 ? 3.543 7.797 -7.863 1 94.88 9 VAL B C 1
ATOM 624 O O . VAL B 1 9 ? 2.865 6.859 -8.289 1 94.88 9 VAL B O 1
ATOM 627 N N . GLY B 1 10 ? 4.367 8.555 -8.539 1 94.94 10 GLY B N 1
ATOM 628 C CA . GLY B 1 10 ? 4.461 8.297 -9.969 1 94.94 10 GLY B CA 1
ATOM 629 C C . GLY B 1 10 ? 4.965 6.902 -10.289 1 94.94 10 GLY B C 1
ATOM 630 O O . GLY B 1 10 ? 4.48 6.266 -11.227 1 94.94 10 GLY B O 1
ATOM 631 N N . GLU B 1 11 ? 5.934 6.496 -9.578 1 94.56 11 GLU B N 1
ATOM 632 C CA . GLU B 1 11 ? 6.473 5.152 -9.773 1 94.56 11 GLU B CA 1
ATOM 633 C C . GLU B 1 11 ? 5.422 4.09 -9.469 1 94.56 11 GLU B C 1
ATOM 635 O O . GLU B 1 11 ? 5.348 3.068 -10.156 1 94.56 11 GLU B O 1
ATOM 640 N N . LEU B 1 12 ? 4.652 4.352 -8.43 1 94.31 12 LEU B N 1
ATOM 641 C CA . LEU B 1 12 ? 3.588 3.424 -8.062 1 94.31 12 LEU B CA 1
ATOM 642 C C . LEU B 1 12 ? 2.527 3.352 -9.156 1 94.31 12 LEU B C 1
ATOM 644 O O . LEU B 1 12 ? 2.113 2.26 -9.547 1 94.31 12 LEU B O 1
ATOM 648 N N . ILE B 1 13 ? 2.117 4.465 -9.695 1 95.06 13 ILE B N 1
ATOM 649 C CA . ILE B 1 13 ? 1.115 4.523 -10.75 1 95.06 13 ILE B CA 1
ATOM 650 C C . ILE B 1 13 ? 1.629 3.791 -11.992 1 95.06 13 ILE B C 1
ATOM 652 O O . ILE B 1 13 ? 0.891 3.02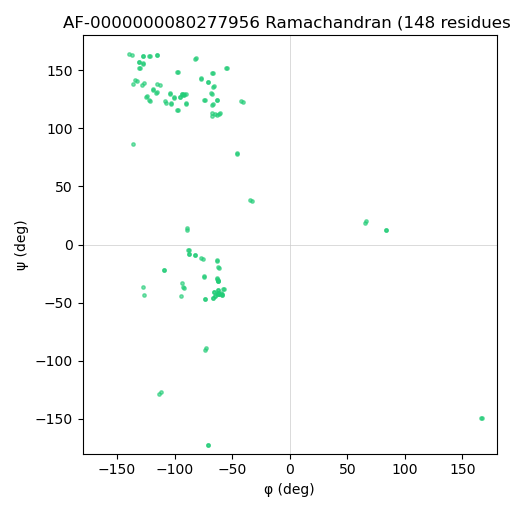9 -12.617 1 95.06 13 ILE B O 1
ATOM 656 N N . ALA B 1 14 ? 2.832 4.02 -12.258 1 93.56 14 ALA B N 1
ATOM 657 C CA . ALA B 1 14 ? 3.43 3.379 -13.43 1 93.56 14 ALA B CA 1
ATOM 658 C C . ALA B 1 14 ? 3.418 1.859 -13.281 1 93.56 14 ALA B C 1
ATOM 660 O O . ALA B 1 14 ? 3.168 1.139 -14.25 1 93.56 14 ALA B O 1
ATOM 661 N N . ALA B 1 15 ? 3.734 1.438 -12.109 1 92.62 15 ALA B N 1
ATOM 662 C CA . ALA B 1 15 ? 3.74 0 -11.844 1 92.62 15 ALA B CA 1
ATOM 663 C C . ALA B 1 15 ? 2.334 -0.582 -11.938 1 92.62 15 ALA B C 1
ATOM 665 O O . ALA B 1 15 ? 2.143 -1.669 -12.492 1 92.62 15 ALA B O 1
ATOM 666 N N . LEU B 1 16 ? 1.335 0.159 -11.414 1 93.75 16 LEU B N 1
ATOM 667 C CA . LEU B 1 16 ? -0.054 -0.286 -11.391 1 93.75 16 LEU B CA 1
ATOM 668 C C . LEU B 1 16 ? -0.679 -0.193 -12.781 1 93.75 16 LEU B C 1
ATOM 670 O O . LEU B 1 16 ? -1.624 -0.921 -13.094 1 93.75 16 LEU B O 1
ATOM 674 N N . ASP B 1 17 ? -0.174 0.725 -13.602 1 91.44 17 ASP B N 1
ATOM 675 C CA . ASP B 1 17 ? -0.729 0.995 -14.922 1 91.44 17 ASP B CA 1
ATOM 676 C C . ASP B 1 17 ? -0.608 -0.228 -15.828 1 91.44 17 ASP B C 1
ATOM 678 O O . ASP B 1 17 ? -1.323 -0.34 -16.828 1 91.44 17 ASP B O 1
ATOM 682 N N . HIS B 1 18 ? 0.207 -1.162 -15.383 1 91.44 18 HIS B N 1
ATOM 683 C CA . HIS B 1 18 ? 0.443 -2.348 -16.203 1 91.44 18 HIS B CA 1
ATOM 684 C C . HIS B 1 18 ? -0.606 -3.42 -15.93 1 91.44 18 HIS B C 1
ATOM 686 O O . HIS B 1 18 ? -0.627 -4.457 -16.594 1 91.44 18 HIS B O 1
ATOM 692 N N . TYR B 1 19 ? -1.441 -3.148 -14.984 1 93 19 TYR B N 1
ATOM 693 C CA . TYR B 1 19 ? -2.414 -4.168 -14.602 1 93 19 TYR B CA 1
ATOM 694 C C . TYR B 1 19 ? -3.836 -3.701 -14.898 1 93 19 TYR B C 1
ATOM 696 O O . TYR B 1 19 ? -4.062 -2.52 -15.164 1 93 19 TYR B O 1
ATOM 704 N N . ASP B 1 20 ? -4.75 -4.695 -14.914 1 94.38 20 ASP B N 1
ATOM 705 C CA . ASP B 1 20 ? -6.164 -4.406 -15.125 1 94.38 20 ASP B CA 1
ATOM 706 C C . ASP B 1 20 ? -6.723 -3.535 -14 1 94.38 20 ASP B C 1
ATOM 708 O O . ASP B 1 20 ? -6.613 -3.887 -12.828 1 94.38 20 ASP B O 1
ATOM 712 N N . PRO B 1 21 ? -7.281 -2.42 -14.398 1 94.06 21 PRO B N 1
ATOM 713 C CA . PRO B 1 21 ? -7.852 -1.521 -13.391 1 94.06 21 PRO B CA 1
ATOM 714 C C . PRO B 1 21 ? -8.984 -2.17 -12.594 1 94.06 21 PRO B C 1
ATOM 716 O O . PRO B 1 21 ? -9.344 -1.688 -11.516 1 94.06 21 PRO B O 1
ATOM 719 N N . ALA B 1 22 ? -9.531 -3.146 -13.094 1 94.44 22 ALA B N 1
ATOM 720 C CA . ALA B 1 22 ? -10.633 -3.826 -12.414 1 94.44 22 ALA B CA 1
ATOM 721 C C . ALA B 1 22 ? -10.109 -4.891 -11.453 1 94.44 22 ALA B C 1
ATOM 723 O O . ALA B 1 22 ? -10.875 -5.461 -10.672 1 94.44 22 ALA B O 1
AT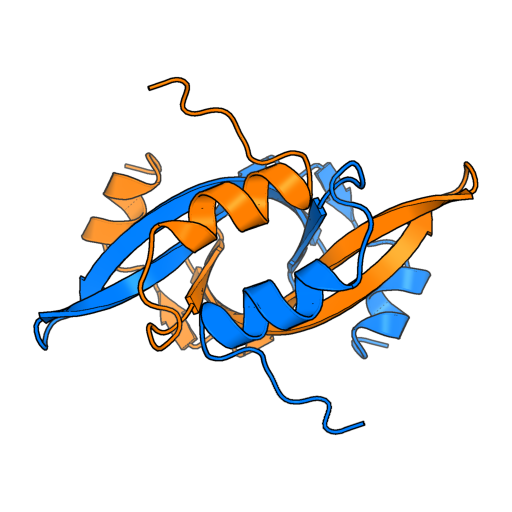OM 724 N N . ALA B 1 23 ? -8.797 -5.164 -11.492 1 93.81 23 ALA B N 1
ATOM 725 C CA . ALA B 1 23 ? -8.195 -6.172 -10.625 1 93.81 23 ALA B CA 1
ATOM 726 C C . ALA B 1 23 ? -8.172 -5.695 -9.172 1 93.81 23 ALA B C 1
ATOM 728 O O . ALA B 1 23 ? -7.902 -4.523 -8.898 1 93.81 23 ALA B O 1
ATOM 729 N N . PRO B 1 24 ? -8.445 -6.598 -8.32 1 93.94 24 PRO B N 1
ATOM 730 C CA . PRO B 1 24 ? -8.367 -6.238 -6.898 1 93.94 24 PRO B CA 1
ATOM 731 C C . PRO B 1 24 ? -6.941 -5.945 -6.441 1 93.94 24 PRO B C 1
ATOM 733 O O . PRO B 1 24 ? -5.984 -6.48 -7.008 1 93.94 24 PRO B O 1
ATOM 736 N N . VAL B 1 25 ? -6.797 -5.023 -5.484 1 93.12 25 VAL B N 1
ATOM 737 C CA . VAL B 1 25 ? -5.504 -4.66 -4.918 1 93.12 25 VAL B CA 1
ATOM 738 C C . VAL B 1 25 ? -5.484 -4.965 -3.424 1 93.12 25 VAL B C 1
ATOM 740 O O . VAL B 1 25 ? -6.469 -4.719 -2.721 1 93.12 25 VAL B O 1
ATOM 743 N N . ARG B 1 26 ? -4.398 -5.617 -2.973 1 93.06 26 ARG B N 1
ATOM 744 C CA . ARG B 1 26 ? -4.238 -5.996 -1.571 1 93.06 26 ARG B CA 1
ATOM 745 C C . ARG B 1 26 ? -2.871 -5.57 -1.045 1 93.06 26 ARG B C 1
ATOM 747 O O . ARG B 1 26 ? -1.95 -5.32 -1.825 1 93.06 26 ARG B O 1
ATOM 754 N N . LEU B 1 27 ? -2.824 -5.438 0.185 1 91.81 27 LEU B N 1
ATOM 755 C CA . LEU B 1 27 ? -1.566 -5.074 0.828 1 91.81 27 LEU B CA 1
ATOM 756 C C . LEU B 1 27 ? -0.937 -6.281 1.512 1 91.81 27 LEU B C 1
ATOM 758 O O . LEU B 1 27 ? -1.627 -7.043 2.191 1 91.81 27 LEU B O 1
ATOM 762 N N . ALA B 1 28 ? 0.306 -6.453 1.228 1 91.94 28 ALA B N 1
ATOM 763 C CA . ALA B 1 28 ? 1.08 -7.492 1.903 1 91.94 28 ALA B CA 1
ATOM 764 C C . ALA B 1 28 ? 2.078 -6.883 2.883 1 91.94 28 ALA B C 1
ATOM 766 O O . ALA B 1 28 ? 2.963 -6.121 2.484 1 91.94 28 ALA B O 1
ATOM 767 N N . THR B 1 29 ? 1.972 -7.277 4.074 1 86.31 29 THR B N 1
ATOM 768 C CA . THR B 1 29 ? 2.869 -6.738 5.09 1 86.31 29 THR B CA 1
ATOM 769 C C . THR B 1 29 ? 3.537 -7.863 5.875 1 86.31 29 THR B C 1
ATOM 771 O O . THR B 1 29 ? 2.963 -8.945 6.035 1 86.31 29 THR B O 1
ATOM 774 N N . GLN B 1 30 ? 4.898 -7.727 6.145 1 78.62 30 GLN B N 1
ATOM 775 C CA . GLN B 1 30 ? 5.613 -8.789 6.848 1 78.62 30 GLN B CA 1
ATOM 776 C C . GLN B 1 30 ? 6.539 -8.211 7.918 1 78.62 30 GLN B C 1
ATOM 778 O O . GLN B 1 30 ? 7.684 -7.852 7.629 1 78.62 30 GLN B O 1
ATOM 783 N N . PRO B 1 31 ? 6.219 -7.875 9.25 1 65.06 31 PRO B N 1
ATOM 784 C CA . PRO B 1 31 ? 7.32 -7.801 10.211 1 65.06 31 PRO B CA 1
ATOM 785 C C . PRO B 1 31 ? 7.531 -9.109 10.969 1 65.06 31 PRO B C 1
ATOM 787 O O . PRO B 1 31 ? 8.664 -9.438 11.344 1 65.06 31 PRO B O 1
ATOM 790 N N . ALA B 1 32 ? 6.523 -9.75 11.18 1 69.5 32 ALA B N 1
ATOM 791 C CA . ALA B 1 32 ? 6.672 -11.039 11.852 1 69.5 32 ALA B CA 1
ATOM 792 C C . ALA B 1 32 ? 6 -12.156 11.055 1 69.5 32 ALA B C 1
ATOM 794 O O . ALA B 1 32 ? 6.629 -13.164 10.742 1 69.5 32 ALA B O 1
ATOM 795 N N . TYR B 1 33 ? 4.809 -11.781 10.594 1 79.69 33 TYR B N 1
ATOM 796 C CA . TYR B 1 33 ? 4.039 -12.711 9.773 1 79.69 33 TYR B CA 1
ATOM 797 C C . TYR B 1 33 ? 3.459 -12.008 8.555 1 79.69 33 TYR B C 1
ATOM 799 O O . TYR B 1 33 ? 3.135 -10.82 8.609 1 79.69 33 TYR B O 1
ATOM 807 N N . PRO B 1 34 ? 3.482 -12.75 7.461 1 86.62 34 PRO B N 1
ATOM 808 C CA . PRO B 1 34 ? 2.873 -12.164 6.266 1 86.62 34 PRO B CA 1
ATOM 809 C C . PRO B 1 34 ? 1.36 -12 6.398 1 86.62 34 PRO B C 1
ATOM 811 O O . PRO B 1 34 ? 0.632 -12.984 6.512 1 86.62 34 PRO B O 1
ATOM 814 N N . LEU B 1 35 ? 0.942 -10.766 6.434 1 89.12 35 LEU B N 1
ATOM 815 C CA . LEU B 1 35 ? -0.478 -10.477 6.598 1 89.12 35 LEU B CA 1
ATOM 816 C C . LEU B 1 35 ? -1.04 -9.789 5.355 1 89.12 35 LEU B C 1
ATOM 818 O O . LEU B 1 35 ? -0.373 -8.953 4.746 1 89.12 35 LEU B O 1
ATOM 822 N N . GLU B 1 36 ? -2.223 -10.25 5.035 1 91.12 36 GLU B N 1
ATOM 823 C CA . GLU B 1 36 ? -2.99 -9.625 3.957 1 91.12 36 GLU B CA 1
ATOM 824 C C . GLU B 1 36 ? -3.977 -8.602 4.504 1 91.12 36 GLU B C 1
ATOM 826 O O . GLU B 1 36 ? -4.75 -8.898 5.418 1 91.12 36 GLU B O 1
ATOM 831 N N . ASN B 1 37 ? -3.906 -7.355 3.938 1 91.38 37 ASN B N 1
ATOM 832 C CA . ASN B 1 37 ? -4.809 -6.281 4.34 1 91.38 37 ASN B CA 1
ATOM 833 C C . ASN B 1 37 ? -5.453 -5.609 3.131 1 91.38 37 ASN B C 1
ATOM 835 O O . ASN B 1 37 ? -4.902 -5.652 2.027 1 91.38 37 ASN B O 1
ATOM 839 N N . LEU B 1 38 ? -6.617 -5.109 3.387 1 89.81 38 LEU B N 1
ATOM 840 C CA . LEU B 1 38 ? -7.242 -4.25 2.389 1 89.81 38 LEU B CA 1
ATOM 841 C C . LEU B 1 38 ? -6.707 -2.824 2.484 1 89.81 38 LEU B C 1
ATOM 843 O O . LEU B 1 38 ? -6.035 -2.475 3.455 1 89.81 38 LEU B O 1
ATOM 847 N N . LEU B 1 39 ? -6.887 -2.131 1.423 1 89 39 LEU B N 1
ATOM 848 C CA . LEU B 1 39 ? -6.52 -0.718 1.421 1 89 39 LEU B CA 1
ATOM 849 C C . LEU B 1 39 ? -7.691 0.148 1.867 1 89 39 LEU B C 1
ATOM 851 O O . LEU B 1 39 ? -8.82 -0.051 1.416 1 89 39 LEU B O 1
ATOM 855 N N . ALA B 1 40 ? -7.504 0.856 2.852 1 87.25 40 ALA B N 1
ATOM 856 C CA . ALA B 1 40 ? -8.539 1.802 3.27 1 87.25 40 ALA B CA 1
ATOM 857 C C . ALA B 1 40 ? -8.602 2.996 2.324 1 87.25 40 ALA B C 1
ATOM 859 O O . ALA B 1 40 ? -9.406 3.016 1.392 1 87.25 40 ALA B O 1
ATOM 860 N N . ARG B 1 41 ? -7.852 4.059 2.594 1 88.75 41 ARG B N 1
ATOM 861 C CA . ARG B 1 41 ? -7.844 5.242 1.745 1 88.75 41 ARG B CA 1
ATOM 862 C C . ARG B 1 41 ? -6.422 5.766 1.545 1 88.75 41 ARG B C 1
ATOM 864 O O . ARG B 1 41 ? -5.496 5.328 2.227 1 88.75 41 ARG B O 1
ATOM 871 N N . VAL B 1 42 ? -6.367 6.574 0.537 1 92.19 42 VAL B N 1
ATOM 872 C CA . VAL B 1 42 ? -5.125 7.281 0.257 1 92.19 42 VAL B CA 1
ATOM 873 C C . VAL B 1 42 ? -5.215 8.711 0.781 1 92.19 42 VAL B C 1
ATOM 875 O O . VAL B 1 42 ? -6.172 9.43 0.483 1 92.19 42 VAL B O 1
ATOM 878 N N . VAL B 1 43 ? -4.238 9.031 1.562 1 92.62 43 VAL B N 1
ATOM 879 C CA . VAL B 1 43 ? -4.242 10.383 2.111 1 92.62 43 VAL B CA 1
ATOM 880 C C . VAL B 1 43 ? -2.902 11.055 1.834 1 92.62 43 VAL B C 1
ATOM 882 O O . VAL B 1 43 ? -1.911 10.383 1.541 1 92.62 43 VAL B O 1
ATOM 885 N N . CYS B 1 44 ? -2.982 12.258 1.831 1 93.5 44 CYS B N 1
ATOM 886 C CA . CYS B 1 44 ? -1.768 13.047 1.652 1 93.5 44 CYS B CA 1
ATOM 887 C C . CYS B 1 44 ? -1.557 14 2.824 1 93.5 44 CYS B C 1
ATOM 889 O O . CYS B 1 44 ? -2.475 14.727 3.213 1 93.5 44 CYS B O 1
ATOM 891 N N . THR B 1 45 ? -0.388 13.844 3.396 1 92.06 45 THR B N 1
ATOM 892 C CA . THR B 1 45 ? -0.054 14.742 4.496 1 92.06 45 THR B CA 1
ATOM 893 C C . THR B 1 45 ? 1.233 15.508 4.195 1 92.06 45 THR B C 1
ATOM 895 O O . THR B 1 45 ? 1.906 15.234 3.201 1 92.06 45 THR B O 1
ATOM 898 N N . HIS B 1 46 ? 1.444 16.562 4.891 1 89.75 46 HIS B N 1
ATOM 899 C CA . HIS B 1 46 ? 2.67 17.344 4.758 1 89.75 46 HIS B CA 1
ATOM 900 C C . HIS B 1 46 ? 3.623 17.062 5.918 1 89.75 46 HIS B C 1
ATOM 902 O O . HIS B 1 46 ? 3.219 17.109 7.082 1 89.75 46 HIS B O 1
ATOM 908 N N . ASP B 1 47 ? 4.773 16.609 5.492 1 81.38 47 ASP B N 1
ATOM 909 C CA . ASP B 1 47 ? 5.746 16.328 6.543 1 81.38 47 ASP B CA 1
ATOM 910 C C . ASP B 1 47 ? 6.266 17.625 7.164 1 81.38 47 ASP B C 1
ATOM 912 O O . ASP B 1 47 ? 5.73 18.703 6.902 1 81.38 47 ASP B O 1
ATOM 916 N N . HIS B 1 48 ? 7.203 17.547 7.973 1 79.38 48 HIS B N 1
ATOM 917 C CA . HIS B 1 48 ? 7.711 18.688 8.719 1 79.38 48 HIS B CA 1
ATOM 918 C C . HIS B 1 48 ? 8.297 19.75 7.789 1 79.38 48 HIS B C 1
ATOM 920 O O . HIS B 1 48 ? 8.273 20.938 8.094 1 79.38 48 HIS B O 1
ATOM 926 N N . ALA B 1 49 ? 8.844 19.344 6.582 1 83.31 49 ALA B N 1
ATOM 927 C CA . ALA B 1 49 ? 9.453 20.25 5.613 1 83.31 49 ALA B CA 1
ATOM 928 C C . ALA B 1 49 ? 8.414 20.781 4.629 1 83.31 49 ALA B C 1
ATOM 930 O O . ALA B 1 49 ? 8.766 21.297 3.562 1 83.31 49 ALA B O 1
ATOM 931 N N . ASP B 1 50 ? 7.148 20.609 4.938 1 87 50 ASP B N 1
ATOM 932 C CA . ASP B 1 50 ? 6.039 21.062 4.102 1 87 50 ASP B CA 1
ATOM 933 C C . ASP B 1 50 ? 6.023 20.312 2.766 1 87 50 ASP B C 1
ATOM 935 O O . ASP B 1 50 ? 5.516 20.844 1.771 1 87 50 ASP B O 1
ATOM 939 N N . GLN B 1 51 ? 6.707 19.203 2.797 1 87.81 51 GLN B N 1
ATOM 940 C CA . GLN B 1 51 ? 6.707 18.359 1.6 1 87.81 51 GLN B CA 1
ATOM 941 C C . GLN B 1 51 ? 5.57 17.344 1.638 1 87.81 51 GLN B C 1
ATOM 943 O O . GLN B 1 51 ? 5.344 16.703 2.662 1 87.81 51 GLN B O 1
ATOM 948 N N . PRO B 1 52 ? 4.82 17.297 0.546 1 92.25 52 PRO B N 1
ATOM 949 C CA . PRO B 1 52 ? 3.688 16.375 0.509 1 92.25 52 PRO B CA 1
ATOM 950 C C . PRO B 1 52 ? 4.125 14.906 0.487 1 92.25 52 PRO B C 1
ATOM 952 O O . PRO B 1 52 ? 5.035 14.547 -0.264 1 92.25 52 PRO B O 1
ATOM 955 N N . VAL B 1 53 ? 3.52 14.141 1.381 1 93.44 53 VAL B N 1
ATOM 956 C CA . VAL B 1 53 ? 3.766 12.703 1.421 1 93.44 53 VAL B CA 1
ATOM 957 C C . VAL B 1 53 ? 2.441 11.945 1.318 1 93.44 53 VAL B C 1
ATOM 959 O O . VAL B 1 53 ? 1.477 12.281 2.012 1 93.44 53 VAL B O 1
ATOM 962 N N . VAL B 1 54 ? 2.4 11.062 0.398 1 94.44 54 VAL B N 1
ATOM 963 C CA . VAL B 1 54 ? 1.182 10.289 0.181 1 94.44 54 VAL B CA 1
ATOM 964 C C . VAL B 1 54 ? 1.253 8.977 0.965 1 94.44 54 VAL B C 1
ATOM 966 O O . VAL B 1 54 ? 2.26 8.273 0.911 1 94.44 54 VAL B O 1
ATOM 969 N N . TRP B 1 55 ? 0.233 8.711 1.704 1 93.69 55 TRP B N 1
ATOM 970 C CA . TRP B 1 55 ? 0.17 7.523 2.553 1 93.69 55 TRP B CA 1
ATOM 971 C C . TRP B 1 55 ? -0.941 6.582 2.096 1 93.69 55 TRP B C 1
ATOM 973 O O . TRP B 1 55 ? -2.045 7.027 1.774 1 93.69 55 TRP B O 1
ATOM 983 N N . LEU B 1 56 ? -0.541 5.359 1.987 1 93.38 56 LEU B N 1
ATOM 984 C CA . LEU B 1 56 ? -1.532 4.312 1.771 1 93.38 56 LEU B CA 1
ATOM 985 C C . LEU B 1 56 ? -1.889 3.623 3.084 1 93.38 56 LEU B C 1
ATOM 987 O O . LEU B 1 56 ? -1.042 2.969 3.697 1 93.38 56 LEU B O 1
ATOM 991 N N . GLY B 1 57 ? -3.109 3.74 3.502 1 93 57 GLY B N 1
ATOM 992 C CA . GLY B 1 57 ? -3.529 3.164 4.77 1 93 57 GLY B CA 1
ATOM 993 C C . GLY B 1 57 ? -4.086 1.761 4.633 1 93 57 GLY B C 1
ATOM 994 O O . GLY B 1 57 ? -4.977 1.518 3.812 1 93 57 GLY B O 1
ATOM 995 N N . ALA B 1 58 ? -3.562 0.898 5.426 1 88.5 58 ALA B N 1
ATOM 996 C CA . ALA B 1 58 ? -4.109 -0.454 5.477 1 88.5 58 ALA B CA 1
ATOM 997 C C . ALA B 1 58 ? -5.406 -0.49 6.281 1 88.5 58 ALA B C 1
ATOM 999 O O . ALA B 1 58 ? -5.602 0.315 7.195 1 88.5 58 ALA B O 1
ATOM 1000 N N . SER B 1 59 ? -6.289 -1.247 5.875 1 85.12 59 SER B N 1
ATOM 1001 C CA . SER B 1 59 ? -7.543 -1.404 6.605 1 85.12 59 SER B CA 1
ATOM 1002 C C . SER B 1 59 ? -7.672 -2.811 7.18 1 85.12 59 SER B C 1
ATOM 1004 O O . SER B 1 59 ? -6.773 -3.291 7.875 1 85.12 59 SER B O 1
ATOM 1006 N N . ASP B 1 60 ? -8.773 -3.488 6.934 1 81.69 60 ASP B N 1
ATOM 1007 C CA . ASP B 1 60 ? -9.086 -4.77 7.562 1 81.69 60 ASP B CA 1
ATOM 1008 C C . ASP B 1 60 ? -8.094 -5.848 7.129 1 81.69 60 ASP B C 1
ATOM 1010 O O . ASP B 1 60 ? -7.633 -5.852 5.984 1 81.69 60 ASP B O 1
ATOM 1014 N N . GLN B 1 61 ? -7.727 -6.566 8.133 1 84.19 61 GLN B N 1
ATOM 1015 C CA . GLN B 1 61 ? -6.938 -7.75 7.82 1 84.19 61 GLN B CA 1
ATOM 1016 C C . GLN B 1 61 ? -7.812 -8.852 7.223 1 84.19 61 GLN B C 1
ATOM 1018 O O . GLN B 1 61 ? -8.852 -9.203 7.789 1 84.19 61 GLN B O 1
ATOM 1023 N N . VAL B 1 62 ? -7.438 -9.281 6.098 1 85.25 62 VAL B N 1
ATOM 1024 C CA . VAL B 1 62 ? -8.211 -10.305 5.402 1 85.25 62 VAL B CA 1
ATOM 1025 C C . VAL B 1 62 ? -7.672 -11.688 5.754 1 85.25 62 VAL B C 1
ATOM 1027 O O . VAL B 1 62 ? -8.445 -12.641 5.926 1 85.25 62 VAL B O 1
ATOM 1030 N N . GLY B 1 63 ? -6.449 -11.836 5.914 1 88.19 63 GLY B N 1
ATOM 1031 C CA . GLY B 1 63 ? -5.812 -13.109 6.223 1 88.19 63 GLY B CA 1
ATOM 1032 C C . GLY B 1 63 ? -4.305 -13.078 6.043 1 88.19 63 GLY B C 1
ATOM 1033 O O . GLY B 1 63 ? -3.66 -12.062 6.332 1 88.19 63 GLY B O 1
ATOM 1034 N N . TYR B 1 64 ? -3.801 -14.266 5.676 1 90.5 64 TYR B N 1
ATOM 1035 C CA . TYR B 1 64 ? -2.363 -14.391 5.465 1 90.5 64 TYR B CA 1
ATOM 1036 C C . TYR B 1 64 ? -2.018 -14.281 3.984 1 90.5 64 TYR B C 1
ATOM 1038 O O . TYR B 1 64 ? -2.814 -14.664 3.125 1 90.5 64 TYR B O 1
ATOM 1046 N N . VAL B 1 65 ? -0.857 -13.75 3.762 1 90.44 65 VAL B N 1
ATOM 1047 C CA . VAL B 1 65 ? -0.363 -13.641 2.393 1 90.44 65 VAL B CA 1
ATOM 1048 C C . VAL B 1 65 ? -0.085 -15.039 1.836 1 90.44 65 VAL B C 1
ATOM 1050 O O . VAL B 1 65 ? 0.652 -15.82 2.441 1 90.44 65 VAL B O 1
ATOM 1053 N N . PRO B 1 66 ? -0.75 -15.367 0.785 1 89.69 66 PRO B N 1
ATOM 1054 C CA . PRO B 1 66 ? -0.488 -16.672 0.171 1 89.69 66 PRO B CA 1
ATOM 1055 C C . PRO B 1 66 ? 0.987 -16.875 -0.165 1 89.69 66 PRO B C 1
ATOM 1057 O O . PRO B 1 66 ? 1.706 -15.914 -0.429 1 89.69 66 PRO B O 1
ATOM 1060 N N . ALA B 1 67 ? 1.458 -18.078 -0.187 1 89.94 67 ALA B N 1
ATOM 1061 C CA . ALA B 1 67 ? 2.861 -18.422 -0.398 1 89.94 67 ALA B CA 1
ATOM 1062 C C . ALA B 1 67 ? 3.357 -17.906 -1.743 1 89.94 67 ALA B C 1
ATOM 1064 O O . ALA B 1 67 ? 4.449 -17.328 -1.831 1 89.94 67 ALA B O 1
ATOM 1065 N N . PRO B 1 68 ? 2.561 -18.016 -2.846 1 90.25 68 PRO B N 1
ATOM 1066 C CA . PRO B 1 68 ? 3.031 -17.516 -4.141 1 90.25 68 PRO B CA 1
ATOM 1067 C C . PRO B 1 68 ? 3.275 -16.016 -4.137 1 90.25 68 PRO B C 1
ATOM 1069 O O . PRO B 1 68 ? 4.172 -15.523 -4.832 1 90.25 68 PRO B O 1
ATOM 1072 N N . VAL B 1 69 ? 2.535 -15.289 -3.373 1 90.69 69 VAL B N 1
ATOM 1073 C CA . VAL B 1 69 ? 2.674 -13.844 -3.283 1 90.69 69 VAL B CA 1
ATOM 1074 C C . VAL B 1 69 ? 3.939 -13.492 -2.502 1 90.69 69 VAL B C 1
ATOM 1076 O O . VAL B 1 69 ? 4.719 -12.633 -2.926 1 90.69 69 VAL B O 1
ATOM 1079 N N . ALA B 1 70 ? 4.129 -14.172 -1.349 1 89.94 70 ALA B N 1
ATOM 1080 C CA . ALA B 1 70 ? 5.324 -13.945 -0.54 1 89.94 70 ALA B CA 1
ATOM 1081 C C . ALA B 1 70 ? 6.594 -14.211 -1.349 1 89.94 70 ALA B C 1
ATOM 1083 O O . ALA B 1 70 ? 7.578 -13.477 -1.231 1 89.94 70 ALA B O 1
ATOM 1084 N N . ASP B 1 71 ? 6.5 -15.219 -2.16 1 90.38 71 ASP B N 1
ATOM 1085 C CA . ASP B 1 71 ? 7.629 -15.555 -3.025 1 90.38 71 ASP B CA 1
ATOM 1086 C C . ASP B 1 71 ? 7.875 -14.453 -4.055 1 90.38 71 ASP B C 1
ATOM 1088 O O . ASP B 1 71 ? 9.023 -14.062 -4.289 1 90.38 71 ASP B O 1
ATOM 1092 N N . ALA B 1 72 ? 6.812 -14.047 -4.633 1 88.19 72 ALA B N 1
ATOM 1093 C CA . ALA B 1 72 ? 6.906 -13.008 -5.652 1 88.19 72 ALA B CA 1
ATOM 1094 C C . ALA B 1 72 ? 7.461 -11.711 -5.066 1 88.19 72 ALA B C 1
ATOM 1096 O O . ALA B 1 72 ? 8.141 -10.953 -5.758 1 88.19 72 ALA B O 1
ATOM 1097 N N . LEU B 1 73 ? 7.184 -11.445 -3.73 1 88.38 73 LEU B N 1
ATOM 1098 C CA . LEU B 1 73 ? 7.668 -10.258 -3.035 1 88.38 73 LEU B CA 1
ATOM 1099 C C . LEU B 1 73 ? 9.102 -10.461 -2.547 1 88.38 73 LEU B C 1
ATOM 1101 O O . LEU B 1 73 ? 9.75 -9.508 -2.119 1 88.38 73 LEU B O 1
ATOM 1105 N N . GLY B 1 74 ? 9.57 -11.695 -2.672 1 85 74 GLY B N 1
ATOM 1106 C CA . GLY B 1 74 ? 10.93 -12.008 -2.271 1 85 74 GLY B CA 1
ATOM 1107 C C . GLY B 1 74 ? 11.07 -12.289 -0.786 1 85 74 GLY B C 1
ATOM 1108 O O . GLY B 1 74 ? 12.117 -12.016 -0.191 1 85 74 GLY B O 1
ATOM 1109 N N . TRP B 1 75 ? 9.961 -12.461 -0.115 1 82.25 75 TRP B N 1
ATOM 1110 C CA . TRP B 1 75 ? 10 -12.727 1.32 1 82.25 75 TRP B CA 1
ATOM 1111 C C . TRP B 1 75 ? 10.422 -14.164 1.599 1 82.25 75 TRP B C 1
ATOM 1113 O O . TRP B 1 75 ? 10.75 -14.516 2.736 1 82.25 75 TRP B O 1
ATOM 1123 N N . SER B 1 76 ? 10.469 -15.109 0.639 1 73 76 SER B N 1
ATOM 1124 C CA . SER B 1 76 ? 10.828 -16.516 0.849 1 73 76 SER B CA 1
ATOM 1125 C C . SER B 1 76 ? 12.344 -16.688 0.836 1 73 76 SER B C 1
ATOM 1127 O O . SER B 1 76 ? 13.062 -15.906 0.214 1 73 76 SER B O 1
#

Radius of gyration: 14.19 Å; Cα contacts (8 Å, |Δi|>4): 344; chains: 2; bounding box: 33×41×33 Å

Foldseek 3Di:
DPLPPDDDPVSVCVVCVVDDPVDADWDWDDDPFTWIFHWDDWDWDQDPVRDIDIDTDTDDTPGGDDPVVCVVNVVD/DPLPPDDDPVSVCVVCVVDDPVDADWDWDDPPFTWIFHWDDWDWDQDPVRDIDIDTDTDDTPGGDDPVVCVVNVVD

Nearest PDB structures (foldseek):
  3gw6-assembly1_B  TM=2.571E-01  e=5.940E+00  Escherichia phage K1F
  3gw6-assembly2_D  TM=2.460E-01  e=7.597E+00  Escherichia phage K1F
  3gw6-assembly1_F  TM=2.996E-01  e=2.819E+00  Escherichia phage K1F
  3gw6-assembly1_B  TM=2.572E-01  e=4.908E+00  Escherichia phage K1F
  3gw6-assembly2_D  TM=2.461E-01  e=7.102E+00  Escherichia phage K1F

Sequence (152 aa):
MTDTAIATVGELIAALDHYDPAAPVRLATQPAYPLENLLARVVCTHDHADQPVVWLGASDQVGYVPAPVADALGWSMTDTAIATVGELIAALDHYDPAAPVRLATQPAYPLENLLARVVCTHDHADQPVVWLGASDQVGYVPAPVADALGWS

Solvent-accessible surface area (backbone atoms only — not comparable to full-atom values): 8286 Å² total; per-residue (Å²): 122,82,83,59,52,36,54,23,40,37,53,44,43,58,62,52,67,76,48,62,43,82,25,38,38,36,34,34,37,62,89,86,55,57,32,21,22,34,37,29,52,78,45,74,44,62,49,97,84,69,42,60,34,35,34,42,28,48,46,58,73,77,48,64,50,52,66,72,52,39,47,73,71,58,73,108,122,81,81,58,52,36,53,24,40,38,53,43,42,58,61,53,66,77,49,62,44,81,26,38,38,35,34,35,39,64,92,86,56,54,31,23,22,34,36,28,52,78,46,75,43,64,48,97,84,70,42,60,34,34,34,41,29,48,41,58,71,75,49,64,49,52,68,72,54,39,45,73,71,60,74,106